Protein AF-A0A1I6W240-F1 (afdb_monomer_lite)

Sequence (82 aa):
MTRRQAAAGAVLSLAFPGIVYAILYAIVELKNRQPQDYAYHDSYFLVMHVGWIGYMTCAAIVMVFYAIAVTGYRFVKRLGRG

pLDDT: mean 74.27, std 11.05, range [49.62, 91.25]

Structure (mmCIF, N/CA/C/O backbone):
data_AF-A0A1I6W240-F1
#
_entry.id   AF-A0A1I6W240-F1
#
loop_
_atom_site.group_PDB
_atom_site.id
_atom_site.type_symbol
_atom_site.label_atom_id
_atom_site.label_alt_id
_atom_site.label_comp_id
_atom_site.label_asym_id
_atom_site.label_entity_id
_atom_site.label_seq_id
_atom_site.pdbx_PDB_ins_code
_atom_site.Cartn_x
_atom_site.Cartn_y
_atom_site.Cartn_z
_atom_site.occupancy
_atom_site.B_iso_or_equiv
_atom_site.auth_seq_id
_atom_site.auth_comp_id
_atom_site.auth_asym_id
_atom_site.auth_atom_id
_atom_site.pdbx_PDB_model_num
ATOM 1 N N . MET A 1 1 ? -9.677 4.972 18.002 1.00 59.91 1 MET A N 1
ATOM 2 C CA . MET A 1 1 ? -9.738 5.226 16.550 1.00 59.91 1 MET A CA 1
ATOM 3 C C . MET A 1 1 ? -10.935 6.106 16.222 1.00 59.91 1 MET A C 1
ATOM 5 O O . MET A 1 1 ? -12.070 5.694 16.454 1.00 59.91 1 MET A O 1
ATOM 9 N N . THR A 1 2 ? -10.695 7.327 15.753 1.00 81.62 2 THR A N 1
ATOM 10 C CA . THR A 1 2 ? -11.755 8.193 15.208 1.00 81.62 2 THR A CA 1
ATOM 11 C C . THR A 1 2 ? -12.097 7.761 13.776 1.00 81.62 2 THR A C 1
ATOM 13 O O . THR A 1 2 ? -11.278 7.128 13.109 1.00 81.62 2 THR A O 1
ATOM 16 N N . ARG A 1 3 ? -13.299 8.087 13.271 1.00 80.62 3 ARG A N 1
ATOM 17 C CA . ARG A 1 3 ? -13.705 7.735 11.889 1.00 80.62 3 ARG A CA 1
ATOM 18 C C . ARG A 1 3 ? -12.713 8.263 10.840 1.00 80.62 3 ARG A C 1
ATOM 20 O O . ARG A 1 3 ? -12.445 7.577 9.863 1.00 80.62 3 ARG A O 1
ATOM 27 N N . ARG A 1 4 ? -12.107 9.429 11.098 1.00 82.44 4 ARG A N 1
ATOM 28 C CA . ARG A 1 4 ? -11.064 10.032 10.251 1.00 82.44 4 ARG A CA 1
ATOM 29 C C . ARG A 1 4 ? -9.783 9.193 10.191 1.00 82.44 4 ARG A C 1
ATOM 31 O O . ARG A 1 4 ? -9.255 8.992 9.110 1.00 82.44 4 ARG A O 1
ATOM 38 N N . GLN A 1 5 ? -9.323 8.649 11.320 1.00 80.19 5 GLN A N 1
ATOM 39 C CA . GLN A 1 5 ? -8.148 7.763 11.358 1.00 80.19 5 GLN A CA 1
ATOM 40 C C . GLN A 1 5 ? -8.401 6.434 10.633 1.00 80.19 5 GLN A C 1
ATOM 42 O O . GLN A 1 5 ? -7.493 5.886 10.015 1.00 80.19 5 GLN A O 1
ATOM 47 N N . ALA A 1 6 ? -9.638 5.929 10.691 1.00 78.81 6 ALA A N 1
ATOM 48 C CA . ALA A 1 6 ? -10.025 4.728 9.957 1.00 78.81 6 ALA A CA 1
ATOM 49 C C . ALA A 1 6 ? -10.045 4.964 8.434 1.00 78.81 6 ALA A C 1
ATOM 51 O O . ALA A 1 6 ? -9.521 4.166 7.665 1.00 78.81 6 ALA A O 1
ATOM 52 N N . ALA A 1 7 ? -10.602 6.098 8.000 1.00 82.62 7 ALA A N 1
ATOM 53 C CA . ALA A 1 7 ? -10.601 6.481 6.591 1.00 82.62 7 ALA A CA 1
ATOM 54 C C . ALA A 1 7 ? -9.177 6.728 6.065 1.00 82.62 7 ALA A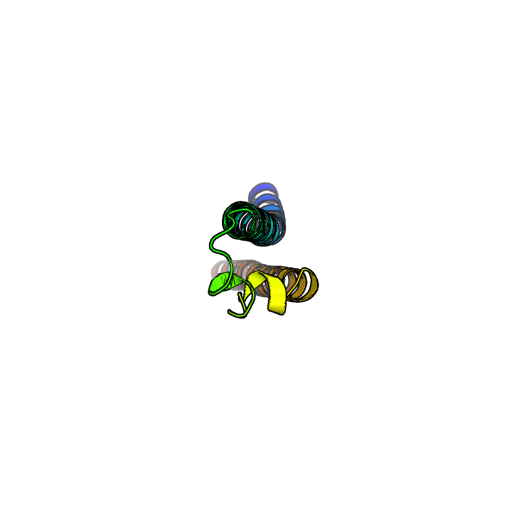 C 1
ATOM 56 O O . ALA A 1 7 ? -8.824 6.223 5.006 1.00 82.62 7 ALA A O 1
ATOM 57 N N . ALA A 1 8 ? -8.336 7.432 6.828 1.00 82.94 8 ALA A N 1
ATOM 58 C CA . ALA A 1 8 ? -6.946 7.679 6.452 1.00 82.94 8 ALA A CA 1
ATOM 59 C C . ALA A 1 8 ? -6.143 6.377 6.306 1.00 82.94 8 ALA A C 1
ATOM 61 O O . ALA A 1 8 ? -5.403 6.225 5.340 1.00 82.94 8 ALA A O 1
ATOM 62 N N . GLY A 1 9 ? -6.324 5.413 7.216 1.00 78.00 9 GLY A N 1
ATOM 63 C CA . GLY A 1 9 ? -5.660 4.111 7.113 1.00 78.00 9 GLY A CA 1
ATOM 64 C C . GLY A 1 9 ? -6.108 3.293 5.898 1.00 78.00 9 GLY A C 1
ATOM 65 O O . GLY A 1 9 ? -5.268 2.669 5.261 1.00 78.00 9 GLY A O 1
ATOM 66 N N . ALA A 1 10 ? -7.393 3.352 5.532 1.00 79.12 10 ALA A N 1
ATOM 67 C CA . ALA A 1 10 ? -7.914 2.693 4.331 1.00 79.12 10 ALA A CA 1
ATOM 68 C C . ALA A 1 10 ? -7.414 3.341 3.027 1.00 79.12 10 ALA A C 1
ATOM 70 O O . ALA A 1 10 ? -7.116 2.652 2.056 1.00 79.12 10 ALA A O 1
ATOM 71 N N . VAL A 1 11 ? -7.295 4.671 2.999 1.00 84.62 11 VAL A N 1
ATOM 72 C CA . VAL A 1 11 ? -6.711 5.377 1.850 1.00 84.62 11 VAL A CA 1
ATOM 73 C C . VAL A 1 11 ? -5.225 5.050 1.728 1.00 84.62 11 VAL A C 1
ATOM 75 O O . VAL A 1 11 ? -4.759 4.759 0.633 1.00 84.62 11 VAL A O 1
ATOM 78 N N . LEU A 1 12 ? -4.483 5.037 2.839 1.00 81.88 12 LEU A N 1
ATOM 79 C CA . LEU A 1 12 ? -3.057 4.706 2.837 1.00 81.88 12 LEU A CA 1
ATOM 80 C C . LEU A 1 12 ? -2.792 3.252 2.434 1.00 81.88 12 LEU A C 1
ATOM 82 O O . LEU A 1 12 ? -1.858 3.012 1.675 1.00 81.88 12 LEU A O 1
ATOM 86 N N . SER A 1 13 ? -3.607 2.293 2.882 1.00 77.00 13 SER A N 1
ATOM 87 C CA . SER A 1 13 ? -3.437 0.881 2.511 1.00 77.00 13 SER A CA 1
ATOM 88 C C . SER A 1 13 ? -3.636 0.623 1.016 1.00 77.00 13 SER A C 1
ATOM 90 O O . SER A 1 13 ? -3.028 -0.298 0.480 1.00 77.00 13 SER A O 1
ATOM 92 N N . LEU A 1 14 ? -4.442 1.447 0.343 1.00 77.38 14 LEU A N 1
ATOM 93 C CA . LEU A 1 14 ? -4.653 1.397 -1.105 1.00 77.38 14 LEU A CA 1
ATOM 94 C C . LEU A 1 14 ? -3.627 2.221 -1.887 1.00 77.38 14 LEU A C 1
ATOM 96 O O . LEU A 1 14 ? -3.114 1.768 -2.907 1.00 77.38 14 LEU A O 1
ATOM 100 N N . ALA A 1 15 ? -3.321 3.429 -1.416 1.00 80.50 15 ALA A N 1
ATOM 101 C CA . ALA A 1 15 ? -2.433 4.352 -2.112 1.00 80.50 15 ALA A CA 1
ATOM 102 C C . ALA A 1 15 ? -0.968 3.909 -2.037 1.00 80.50 15 ALA A C 1
ATOM 104 O O . ALA A 1 15 ? -0.240 4.030 -3.019 1.00 80.50 15 ALA A O 1
ATOM 105 N N . PHE A 1 16 ? -0.526 3.376 -0.896 1.00 81.06 16 PHE A N 1
ATOM 106 C CA . PHE A 1 16 ? 0.880 3.047 -0.675 1.00 81.06 16 PHE A CA 1
ATOM 107 C C . PHE A 1 16 ? 1.414 1.962 -1.631 1.00 81.06 16 PHE A C 1
ATOM 109 O O . PHE A 1 16 ? 2.446 2.204 -2.255 1.00 81.06 16 PHE A O 1
ATOM 116 N N . PRO A 1 17 ? 0.723 0.827 -1.858 1.00 77.75 17 PRO A N 1
ATOM 117 C CA . PRO A 1 17 ? 1.146 -0.157 -2.858 1.00 77.75 17 PRO A CA 1
ATOM 118 C C . PRO A 1 17 ? 1.217 0.421 -4.276 1.00 77.75 17 PRO A C 1
ATOM 120 O O . PRO A 1 17 ? 2.149 0.111 -5.016 1.00 77.75 17 PRO A O 1
ATOM 123 N N . GLY A 1 18 ? 0.270 1.294 -4.641 1.00 76.12 18 GLY A N 1
ATOM 124 C CA . GLY A 1 18 ? 0.259 1.969 -5.941 1.00 76.12 18 GLY A CA 1
ATOM 125 C C . GLY A 1 18 ? 1.429 2.942 -6.116 1.00 76.12 18 GLY A C 1
ATOM 126 O O . GLY A 1 18 ? 2.068 2.956 -7.165 1.00 76.12 18 GLY A O 1
ATOM 127 N N . ILE A 1 19 ? 1.762 3.706 -5.072 1.00 82.50 19 ILE A N 1
ATOM 128 C CA . ILE A 1 19 ? 2.927 4.604 -5.063 1.00 82.50 19 ILE A CA 1
ATOM 129 C C . ILE A 1 19 ? 4.222 3.797 -5.203 1.00 82.50 19 ILE A C 1
ATOM 131 O O . ILE A 1 19 ? 5.071 4.136 -6.024 1.00 82.50 19 ILE A O 1
ATOM 135 N N . VAL A 1 20 ? 4.361 2.707 -4.443 1.00 81.12 20 VAL A N 1
ATOM 136 C CA . VAL A 1 20 ? 5.531 1.821 -4.519 1.00 81.12 20 VAL A CA 1
ATOM 137 C C . VAL A 1 20 ? 5.670 1.217 -5.919 1.00 81.12 20 VAL A C 1
ATOM 139 O O . VAL A 1 20 ? 6.773 1.218 -6.463 1.00 81.12 20 VAL A O 1
ATOM 142 N N . TYR A 1 21 ? 4.570 0.768 -6.535 1.00 77.00 21 TYR A N 1
ATOM 143 C CA . TYR A 1 21 ? 4.571 0.290 -7.921 1.00 77.00 21 TYR A CA 1
ATOM 144 C C . TYR A 1 21 ? 5.071 1.357 -8.895 1.00 77.00 21 TYR A C 1
ATOM 146 O O . TYR A 1 21 ? 5.987 1.096 -9.669 1.00 77.00 21 TYR A O 1
ATOM 154 N N . ALA A 1 22 ? 4.500 2.563 -8.841 1.00 78.31 22 ALA A N 1
ATOM 155 C CA . ALA A 1 22 ? 4.839 3.641 -9.764 1.00 78.31 22 ALA A CA 1
ATOM 156 C C . ALA A 1 22 ? 6.317 4.050 -9.659 1.00 78.31 22 ALA A C 1
ATOM 158 O O . ALA A 1 22 ? 6.973 4.244 -10.680 1.00 78.31 22 ALA A O 1
ATOM 159 N N . ILE A 1 23 ? 6.855 4.128 -8.435 1.00 81.50 23 ILE A N 1
ATOM 160 C CA . ILE A 1 23 ? 8.273 4.430 -8.196 1.00 81.50 23 ILE A CA 1
ATOM 161 C C . ILE A 1 23 ? 9.158 3.334 -8.791 1.00 81.50 23 ILE A C 1
ATOM 163 O O . ILE A 1 23 ? 10.102 3.631 -9.519 1.00 81.50 23 ILE A O 1
ATOM 167 N N . LEU A 1 24 ? 8.851 2.068 -8.506 1.00 76.62 24 LEU A N 1
ATOM 168 C CA . LEU A 1 24 ? 9.639 0.941 -8.997 1.00 76.62 24 LEU A CA 1
ATOM 169 C C . LEU A 1 24 ? 9.586 0.823 -10.524 1.00 76.62 24 LEU A C 1
ATOM 171 O O . LEU A 1 24 ? 10.622 0.616 -11.152 1.00 76.62 24 LEU A O 1
ATOM 175 N N . TYR A 1 25 ? 8.410 1.019 -11.120 1.00 77.69 25 TYR A N 1
ATOM 176 C CA . TYR A 1 25 ? 8.232 1.050 -12.568 1.00 77.69 25 TYR A CA 1
ATOM 177 C C . TYR A 1 25 ? 9.069 2.163 -13.207 1.00 77.69 25 TYR A C 1
ATOM 179 O O . TYR A 1 25 ? 9.819 1.908 -14.144 1.00 77.69 25 TYR A O 1
ATOM 187 N N . ALA A 1 26 ? 9.006 3.383 -12.663 1.00 78.81 26 ALA A N 1
ATOM 188 C CA . ALA A 1 26 ? 9.779 4.514 -13.170 1.0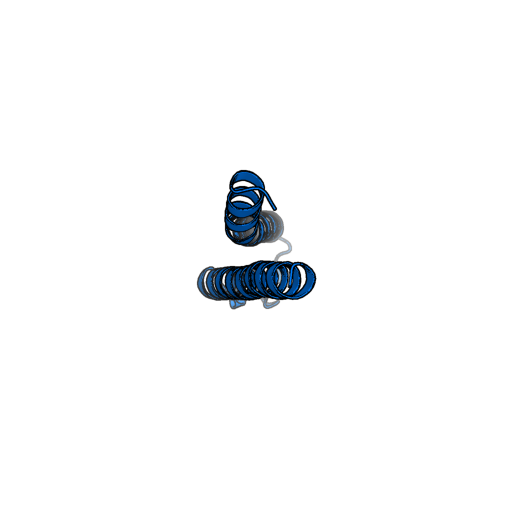0 78.81 26 ALA A CA 1
ATOM 189 C C . ALA A 1 26 ? 11.295 4.285 -13.064 1.00 78.81 26 ALA A C 1
ATOM 191 O O . ALA A 1 26 ? 12.033 4.646 -13.977 1.00 78.81 26 ALA A O 1
ATOM 192 N N . ILE A 1 27 ? 11.770 3.665 -11.977 1.00 78.44 27 ILE A N 1
ATOM 193 C CA . ILE A 1 27 ? 13.190 3.324 -11.811 1.00 78.44 27 ILE A CA 1
ATOM 194 C C . ILE A 1 27 ? 13.638 2.323 -12.881 1.00 78.44 27 ILE A C 1
ATOM 196 O O . ILE A 1 27 ? 14.681 2.539 -13.495 1.00 78.44 27 ILE A O 1
ATOM 200 N N . VAL A 1 28 ? 12.865 1.259 -13.117 1.00 73.50 28 VAL A N 1
ATOM 201 C CA . VAL A 1 28 ? 13.179 0.249 -14.144 1.00 73.50 28 VAL A CA 1
ATOM 202 C C . VAL A 1 28 ? 13.171 0.878 -15.539 1.00 73.50 28 VAL A C 1
ATOM 204 O O . VAL A 1 28 ? 14.141 0.739 -16.276 1.00 73.50 28 VAL A O 1
ATOM 207 N N . GLU A 1 29 ? 12.136 1.651 -15.867 1.00 75.06 29 GLU A N 1
ATOM 208 C CA . GLU A 1 29 ? 12.003 2.347 -17.152 1.00 75.06 29 GLU A CA 1
ATOM 209 C C . GLU A 1 29 ? 13.174 3.311 -17.416 1.00 75.06 29 GLU A C 1
ATOM 211 O O . GLU A 1 29 ? 13.696 3.380 -18.524 1.00 75.06 29 GLU A O 1
ATOM 216 N N . LEU A 1 30 ? 13.631 4.050 -16.400 1.00 74.56 30 LEU A N 1
ATOM 217 C CA . LEU A 1 30 ? 14.779 4.951 -16.535 1.00 74.56 30 LEU A CA 1
ATOM 218 C C . LEU A 1 30 ? 16.109 4.199 -16.676 1.00 74.56 30 LEU A C 1
ATOM 220 O O . LEU A 1 30 ? 17.012 4.686 -17.357 1.00 74.56 30 LEU A O 1
ATOM 224 N N . LYS A 1 31 ? 16.247 3.036 -16.031 1.00 69.06 31 LYS A N 1
ATOM 225 C CA . LYS A 1 31 ? 17.460 2.207 -16.076 1.00 69.06 31 LYS A CA 1
ATOM 226 C C . LYS A 1 31 ? 17.604 1.470 -17.411 1.00 69.06 31 LYS A C 1
ATOM 228 O O . LYS A 1 31 ? 18.699 1.487 -17.964 1.00 69.06 31 LYS A O 1
ATOM 233 N N . ASN A 1 32 ? 16.508 0.948 -17.963 1.00 67.38 32 ASN A N 1
ATOM 234 C CA . ASN A 1 32 ? 16.487 0.215 -19.238 1.00 67.38 32 ASN A CA 1
ATOM 235 C C . ASN A 1 32 ? 16.628 1.123 -20.479 1.00 67.38 32 ASN A C 1
ATOM 237 O O . ASN A 1 32 ? 16.737 0.657 -21.604 1.00 67.38 32 ASN A O 1
ATOM 241 N N . ARG A 1 33 ? 16.635 2.454 -20.322 1.00 65.06 33 ARG A N 1
ATOM 242 C CA . ARG A 1 33 ? 16.892 3.386 -21.440 1.00 65.06 33 ARG A CA 1
ATOM 243 C C . ARG A 1 33 ? 18.374 3.541 -21.784 1.00 65.06 33 ARG A C 1
ATOM 245 O O . ARG A 1 33 ? 18.698 4.220 -22.758 1.00 65.06 33 ARG A O 1
ATOM 252 N N . GLN A 1 34 ? 19.284 2.981 -20.985 1.00 59.41 34 GLN A N 1
ATOM 253 C CA . GLN A 1 34 ? 20.718 3.094 -21.235 1.00 59.41 34 GLN A CA 1
ATOM 254 C C . GLN A 1 34 ? 21.197 1.974 -22.175 1.00 59.41 34 GLN A C 1
ATOM 256 O O . GLN A 1 34 ? 20.929 0.811 -21.910 1.00 59.41 34 GLN A O 1
ATOM 261 N N . PRO A 1 35 ? 21.971 2.278 -23.234 1.00 56.38 35 PRO A N 1
ATOM 262 C CA . PRO A 1 35 ? 22.345 1.319 -24.284 1.00 56.38 35 PRO A CA 1
ATOM 263 C C . PRO A 1 35 ? 23.296 0.183 -23.846 1.00 56.38 35 PRO A C 1
ATOM 265 O O . PRO A 1 35 ? 23.723 -0.606 -24.682 1.00 56.38 35 PRO A O 1
ATOM 268 N N . GLN A 1 36 ? 23.626 0.060 -22.555 1.00 56.50 36 GLN A N 1
ATOM 269 C CA . GLN A 1 36 ? 24.406 -1.061 -21.998 1.00 56.50 36 GLN A CA 1
ATOM 270 C C . GLN A 1 36 ? 23.514 -2.261 -21.599 1.00 56.50 36 GLN A C 1
ATOM 272 O O . GLN A 1 36 ? 23.872 -3.064 -20.740 1.00 56.50 36 GLN A O 1
ATOM 277 N N . ASP A 1 37 ? 22.350 -2.385 -22.238 1.00 54.88 37 ASP A N 1
ATOM 278 C CA . ASP A 1 37 ? 21.164 -3.098 -21.749 1.00 54.88 37 ASP A CA 1
ATOM 279 C C . ASP A 1 37 ? 21.180 -4.632 -21.910 1.00 54.88 37 ASP A C 1
ATOM 281 O O . ASP A 1 37 ? 20.195 -5.302 -21.614 1.00 54.88 37 ASP A O 1
ATOM 285 N N . TYR A 1 38 ? 22.298 -5.234 -22.328 1.00 53.97 38 TYR A N 1
ATOM 286 C CA . TYR A 1 38 ? 22.380 -6.693 -22.508 1.00 53.97 38 TYR A CA 1
ATOM 287 C C . TYR A 1 38 ? 22.220 -7.480 -21.197 1.00 53.97 38 TYR A C 1
ATOM 289 O O . TYR A 1 38 ? 21.796 -8.629 -21.225 1.00 53.97 38 TYR A O 1
ATOM 297 N N . ALA A 1 39 ? 22.531 -6.875 -20.045 1.00 56.34 39 ALA A N 1
ATOM 298 C CA . ALA A 1 39 ? 22.374 -7.532 -18.746 1.00 56.34 39 ALA A CA 1
ATOM 299 C C . ALA A 1 39 ? 20.956 -7.396 -18.161 1.00 56.34 39 ALA A C 1
ATOM 301 O O . ALA A 1 39 ? 20.530 -8.265 -17.401 1.00 56.34 39 ALA A O 1
ATOM 302 N N . TYR A 1 40 ? 20.229 -6.322 -18.496 1.00 55.31 40 TYR A N 1
ATOM 303 C CA . TYR A 1 40 ? 18.939 -5.975 -17.883 1.00 55.31 40 TYR A CA 1
ATOM 304 C C . TYR A 1 40 ? 17.720 -6.319 -18.738 1.00 55.31 40 TYR A C 1
ATOM 306 O O . TYR A 1 40 ? 16.637 -6.506 -18.188 1.00 55.31 40 TYR A O 1
ATOM 314 N N . HIS A 1 41 ? 17.902 -6.504 -20.048 1.00 55.81 41 HIS A N 1
ATOM 315 C CA . HIS A 1 41 ? 16.848 -7.006 -20.927 1.00 55.81 41 HIS A CA 1
ATOM 316 C C . HIS A 1 41 ? 16.457 -8.461 -20.604 1.00 55.81 41 HIS A C 1
ATOM 318 O O . HIS A 1 41 ? 15.284 -8.814 -20.695 1.00 55.81 41 HIS A O 1
ATOM 324 N N . ASP A 1 42 ? 17.430 -9.274 -20.163 1.00 54.44 42 ASP A N 1
ATOM 325 C CA . ASP A 1 42 ? 17.256 -10.703 -19.844 1.00 54.44 42 ASP A CA 1
ATOM 326 C C . ASP A 1 42 ? 17.129 -11.000 -18.338 1.00 54.44 42 ASP A C 1
ATOM 328 O O . ASP A 1 42 ? 16.790 -12.120 -17.943 1.00 54.44 42 ASP A O 1
ATOM 332 N N . SER A 1 43 ? 17.378 -10.017 -17.461 1.00 56.31 43 SER A N 1
ATOM 333 C CA . SER A 1 43 ? 17.114 -10.195 -16.032 1.00 56.31 43 SER A CA 1
ATOM 334 C C . SER A 1 43 ? 15.663 -9.843 -15.708 1.00 56.31 43 SER A C 1
ATOM 336 O O . SER A 1 43 ? 15.218 -8.700 -15.768 1.00 56.31 43 SER A O 1
ATOM 338 N N . TYR A 1 44 ? 14.913 -10.884 -15.352 1.00 54.81 44 TYR A N 1
ATOM 339 C CA . TYR A 1 44 ? 13.512 -10.850 -14.943 1.00 54.81 44 TYR A CA 1
ATOM 340 C C . TYR A 1 44 ? 13.314 -9.969 -13.700 1.00 54.81 44 TYR A C 1
ATOM 342 O O . TYR A 1 44 ? 13.280 -10.451 -12.565 1.00 54.81 44 TYR A O 1
ATOM 350 N N . PHE A 1 45 ? 13.169 -8.657 -13.888 1.00 60.44 45 PHE A N 1
ATOM 351 C CA . PHE A 1 45 ? 12.826 -7.766 -12.788 1.00 60.44 45 PHE A CA 1
ATOM 352 C C . PHE A 1 45 ? 11.409 -8.055 -12.297 1.00 60.44 45 PHE A C 1
ATOM 354 O O . PHE A 1 45 ? 10.430 -7.988 -13.043 1.00 60.44 45 PHE A O 1
ATOM 361 N N . LEU A 1 46 ? 11.307 -8.320 -10.996 1.00 54.34 46 LEU A N 1
ATOM 362 C CA . LEU A 1 46 ? 10.085 -8.709 -10.290 1.00 54.34 46 LEU A CA 1
ATOM 363 C C . LEU A 1 46 ? 8.906 -7.747 -10.545 1.00 54.34 46 LEU A C 1
ATOM 365 O O . LEU A 1 46 ? 7.759 -8.174 -10.608 1.00 54.34 46 LEU A O 1
ATOM 369 N N . VAL A 1 47 ? 9.189 -6.464 -10.785 1.00 55.75 47 VAL A N 1
ATOM 370 C CA . VAL A 1 47 ? 8.201 -5.421 -11.120 1.00 55.75 47 VAL A CA 1
ATOM 371 C C . VAL A 1 47 ? 7.512 -5.685 -12.464 1.00 55.75 47 VAL A C 1
ATOM 373 O O . VAL A 1 47 ? 6.293 -5.560 -12.555 1.00 55.75 47 VAL A O 1
ATOM 376 N N . MET A 1 48 ? 8.268 -6.086 -13.492 1.00 60.38 48 MET A N 1
ATOM 377 C CA . MET A 1 48 ? 7.708 -6.408 -14.811 1.00 60.38 48 MET A CA 1
ATOM 378 C C . MET A 1 48 ? 7.026 -7.778 -14.827 1.00 60.38 48 MET A C 1
ATOM 380 O O . MET A 1 48 ? 6.078 -7.976 -15.580 1.00 60.38 48 MET A O 1
ATOM 384 N N . HIS A 1 49 ? 7.469 -8.710 -13.977 1.00 63.50 49 HIS A N 1
ATOM 385 C CA . HIS A 1 49 ? 6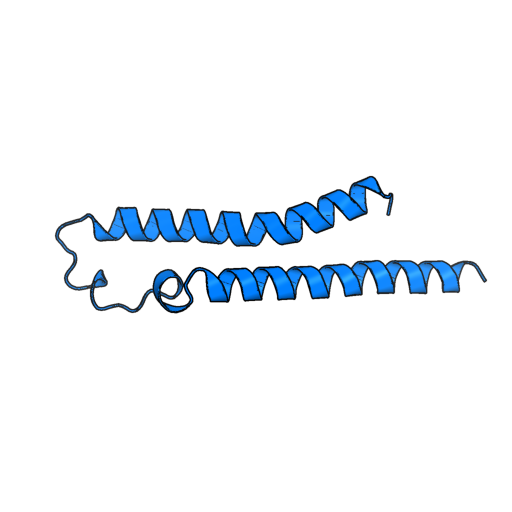.917 -10.064 -13.929 1.00 63.50 49 HIS A CA 1
ATOM 386 C C . HIS A 1 49 ? 5.583 -10.149 -13.170 1.00 63.50 49 HIS A C 1
ATOM 388 O O . HIS A 1 49 ? 4.657 -10.829 -13.599 1.00 63.50 49 HIS A O 1
ATOM 394 N N . VAL A 1 50 ? 5.470 -9.435 -12.046 1.00 64.56 50 VAL A N 1
ATOM 395 C CA . VAL A 1 50 ? 4.261 -9.419 -11.203 1.00 64.56 50 VAL A CA 1
ATOM 396 C C . VAL A 1 50 ? 3.159 -8.556 -11.833 1.00 64.56 50 VAL A C 1
ATOM 398 O O . VAL A 1 50 ? 1.967 -8.842 -11.675 1.00 64.56 50 VAL A O 1
ATOM 401 N N . GLY A 1 51 ? 3.562 -7.519 -12.575 1.00 67.56 51 GLY A N 1
ATOM 402 C CA . GLY A 1 51 ? 2.668 -6.622 -13.295 1.00 67.56 51 GLY A CA 1
ATOM 403 C C . GLY A 1 51 ? 1.691 -5.873 -12.385 1.00 67.56 51 GLY A C 1
ATOM 404 O O . GLY A 1 51 ? 1.666 -6.021 -11.162 1.00 67.56 51 GLY A O 1
ATOM 405 N N . TRP A 1 52 ? 0.833 -5.060 -12.996 1.00 70.38 52 TRP A N 1
ATOM 406 C CA . TRP A 1 52 ? -0.171 -4.282 -12.266 1.00 70.38 52 TRP A CA 1
ATOM 407 C C . TRP A 1 52 ? -1.126 -5.168 -11.442 1.00 70.38 52 TRP A C 1
ATOM 409 O O . TRP A 1 52 ? -1.532 -4.785 -10.345 1.00 70.38 52 TRP A O 1
ATOM 419 N N . ILE A 1 53 ? -1.431 -6.378 -11.930 1.00 76.12 53 ILE A N 1
ATOM 420 C CA . ILE A 1 53 ? -2.332 -7.332 -11.267 1.00 76.12 53 ILE A CA 1
ATOM 421 C C . ILE A 1 53 ? -1.763 -7.778 -9.922 1.00 76.12 53 ILE A C 1
ATOM 423 O O . ILE A 1 53 ? -2.469 -7.709 -8.919 1.00 76.12 53 ILE A O 1
ATOM 427 N N . GLY A 1 54 ? -0.498 -8.199 -9.849 1.00 73.44 54 GLY A N 1
ATOM 428 C CA . GLY A 1 54 ? 0.047 -8.666 -8.577 1.00 73.44 54 GLY A CA 1
ATOM 429 C C . GLY A 1 54 ? 0.209 -7.545 -7.545 1.00 73.44 54 GLY A C 1
ATOM 430 O O . GLY A 1 54 ? 0.036 -7.784 -6.350 1.00 73.44 54 GLY A O 1
ATOM 431 N N . TYR A 1 55 ? 0.406 -6.299 -7.982 1.00 70.31 55 TYR A N 1
ATOM 432 C CA . TYR A 1 55 ? 0.362 -5.145 -7.080 1.00 70.31 55 TYR A CA 1
ATOM 433 C C . TYR A 1 55 ? -1.055 -4.834 -6.576 1.00 70.31 55 TYR A C 1
ATOM 435 O O . TYR A 1 55 ? -1.216 -4.506 -5.398 1.00 70.31 55 TYR A O 1
ATOM 443 N N . MET A 1 56 ? -2.087 -5.008 -7.409 1.00 75.50 56 MET A N 1
ATOM 444 C CA . MET A 1 56 ? -3.488 -4.933 -6.967 1.00 75.50 56 MET A CA 1
ATOM 445 C C . MET A 1 56 ? -3.816 -6.036 -5.954 1.00 75.50 56 MET A C 1
ATOM 447 O O . MET A 1 56 ? -4.483 -5.771 -4.953 1.00 75.50 56 MET A O 1
ATOM 451 N N . THR A 1 57 ? -3.288 -7.247 -6.152 1.00 79.69 57 THR A N 1
ATOM 452 C CA . THR A 1 57 ? -3.404 -8.347 -5.185 1.00 79.69 57 THR A CA 1
ATOM 453 C C . THR A 1 57 ? -2.746 -7.986 -3.852 1.00 79.69 57 THR A C 1
ATOM 455 O O . THR A 1 57 ? -3.365 -8.149 -2.802 1.00 79.69 57 THR A O 1
ATOM 458 N N . CYS A 1 58 ? -1.535 -7.419 -3.866 1.00 78.94 58 CYS A N 1
ATOM 459 C CA . CYS A 1 58 ? -0.881 -6.919 -2.654 1.00 78.94 58 CYS A CA 1
ATOM 460 C C . CYS A 1 58 ? -1.714 -5.836 -1.953 1.00 78.94 58 CYS A C 1
ATOM 462 O O . CYS A 1 58 ? -1.888 -5.895 -0.737 1.00 78.94 58 CYS A O 1
ATOM 464 N N . ALA A 1 59 ? -2.280 -4.881 -2.696 1.00 76.81 59 ALA A N 1
ATOM 465 C CA . ALA A 1 59 ? -3.146 -3.848 -2.127 1.00 76.81 59 ALA A CA 1
ATOM 466 C C . ALA A 1 59 ? -4.402 -4.437 -1.466 1.00 76.81 59 ALA A C 1
ATOM 468 O O . ALA A 1 59 ? -4.763 -4.043 -0.354 1.00 76.81 59 ALA A O 1
ATOM 469 N N . ALA A 1 60 ? -5.031 -5.426 -2.104 1.00 81.19 60 ALA A N 1
ATOM 470 C CA . ALA A 1 60 ? -6.16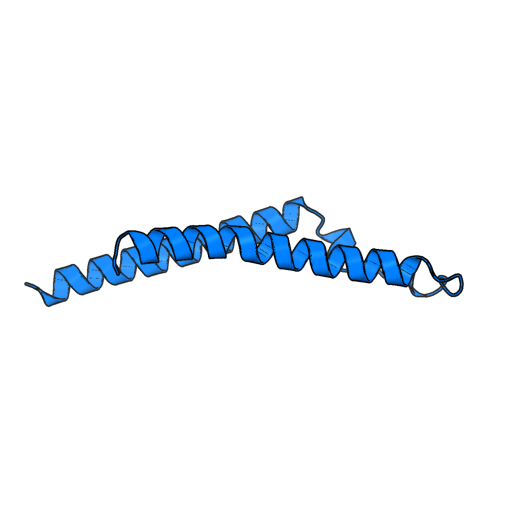9 -6.140 -1.536 1.00 81.19 60 ALA A CA 1
ATOM 471 C C . ALA A 1 60 ? -5.789 -6.871 -0.238 1.00 81.19 60 ALA A C 1
ATOM 473 O O . ALA A 1 60 ? -6.488 -6.745 0.767 1.00 81.19 60 ALA A O 1
ATOM 474 N N . ILE A 1 61 ? -4.648 -7.567 -0.216 1.00 85.06 61 ILE A N 1
ATOM 475 C CA . ILE A 1 61 ? -4.144 -8.265 0.976 1.00 85.06 61 ILE A CA 1
ATOM 476 C C . ILE A 1 61 ? -3.885 -7.281 2.127 1.00 85.06 61 ILE A C 1
ATOM 478 O O . ILE A 1 61 ? -4.321 -7.514 3.256 1.00 85.06 61 ILE A O 1
ATOM 482 N N . VAL A 1 62 ? -3.227 -6.150 1.857 1.00 83.69 62 VAL A N 1
ATOM 483 C CA . VAL A 1 62 ? -2.970 -5.117 2.875 1.00 83.69 62 VAL A CA 1
ATOM 484 C C . VAL A 1 62 ? -4.286 -4.538 3.408 1.00 83.69 62 VAL A C 1
ATOM 486 O O . VAL A 1 62 ? -4.421 -4.324 4.615 1.00 83.69 62 VAL A O 1
ATOM 489 N N . MET A 1 63 ? -5.288 -4.338 2.547 1.00 80.06 63 MET A N 1
ATOM 490 C CA . MET A 1 63 ? -6.621 -3.903 2.971 1.00 80.06 63 MET A CA 1
ATOM 491 C C . MET A 1 63 ? -7.299 -4.930 3.892 1.00 80.06 63 MET A C 1
ATOM 493 O O . MET A 1 63 ? -7.900 -4.541 4.896 1.00 80.06 63 MET A O 1
ATOM 497 N N . VAL A 1 64 ? -7.168 -6.228 3.601 1.00 88.75 64 VAL A N 1
ATOM 498 C CA . VAL A 1 64 ? -7.691 -7.309 4.453 1.00 88.75 64 VAL A CA 1
ATOM 499 C C . VAL A 1 64 ? -7.024 -7.286 5.829 1.00 88.75 64 VAL A C 1
ATOM 501 O O . VAL A 1 64 ? -7.725 -7.271 6.843 1.00 88.75 64 VAL A O 1
ATOM 504 N N . PHE A 1 65 ? -5.693 -7.200 5.898 1.00 88.19 65 PHE A N 1
ATOM 505 C CA . PHE A 1 65 ? -4.984 -7.099 7.180 1.00 88.19 65 PHE A CA 1
ATOM 506 C C . PHE A 1 65 ? -5.389 -5.858 7.974 1.00 88.19 65 PHE A C 1
ATOM 508 O O . PHE A 1 65 ? -5.614 -5.934 9.184 1.00 88.19 65 PHE A O 1
ATOM 515 N N . TYR A 1 66 ? -5.549 -4.723 7.295 1.00 81.94 66 TYR A N 1
ATOM 516 C CA . TYR A 1 66 ? -6.048 -3.505 7.916 1.00 81.94 66 TYR A CA 1
ATOM 517 C C . TYR A 1 66 ? -7.457 -3.695 8.501 1.00 81.94 66 TYR A C 1
ATOM 519 O O . TYR A 1 66 ? -7.711 -3.323 9.650 1.00 81.94 66 TYR A O 1
ATOM 527 N N . ALA A 1 67 ? -8.368 -4.321 7.751 1.00 84.31 67 ALA A N 1
ATOM 528 C CA . ALA A 1 67 ? -9.721 -4.612 8.215 1.00 84.31 67 ALA A CA 1
ATOM 529 C C . ALA A 1 67 ? -9.719 -5.530 9.448 1.00 84.31 67 ALA A C 1
ATOM 531 O O . ALA A 1 67 ? -10.446 -5.261 10.411 1.00 84.31 67 ALA A O 1
ATOM 532 N N . ILE A 1 68 ? -8.865 -6.559 9.463 1.00 91.25 68 ILE A N 1
ATOM 533 C CA . ILE A 1 68 ? -8.681 -7.453 10.614 1.00 91.25 68 ILE A CA 1
ATOM 534 C C . ILE A 1 68 ? -8.206 -6.654 11.831 1.00 91.25 68 ILE A C 1
ATOM 536 O O . ILE A 1 68 ? -8.819 -6.746 12.895 1.00 91.25 68 ILE A O 1
ATOM 540 N N . ALA A 1 69 ? -7.182 -5.811 11.678 1.00 87.12 69 ALA A N 1
ATOM 541 C CA . ALA A 1 69 ? -6.640 -5.006 12.771 1.00 87.12 69 ALA A CA 1
ATOM 542 C C . ALA A 1 69 ? -7.687 -4.047 13.366 1.00 87.12 69 ALA A C 1
ATOM 544 O O . ALA A 1 69 ? -7.847 -3.962 14.587 1.00 87.12 69 ALA A O 1
ATOM 545 N N . VAL A 1 70 ? -8.456 -3.357 12.518 1.00 85.81 70 VAL A N 1
ATOM 546 C CA . VAL A 1 70 ? -9.524 -2.447 12.963 1.00 85.81 70 VAL A CA 1
ATOM 547 C C . VAL A 1 70 ? -10.637 -3.208 13.681 1.00 85.81 70 VAL A C 1
ATOM 549 O O . VAL A 1 70 ? -11.138 -2.748 14.713 1.00 85.81 70 VAL A O 1
ATOM 552 N N . THR A 1 71 ? -11.039 -4.359 13.147 1.00 87.06 71 THR A N 1
ATOM 553 C CA . THR A 1 71 ? -12.125 -5.167 13.713 1.00 87.06 71 THR A CA 1
ATOM 554 C C . THR A 1 71 ? -11.701 -5.790 15.041 1.00 87.06 71 THR A C 1
ATOM 556 O O . THR A 1 71 ? -12.436 -5.670 16.022 1.00 87.06 71 THR A O 1
ATOM 559 N N . GLY A 1 72 ? -10.482 -6.330 15.121 1.00 89.19 72 GLY A N 1
ATOM 560 C CA . GLY A 1 72 ? -9.878 -6.830 16.356 1.00 89.19 72 GLY A CA 1
ATOM 561 C C . GLY A 1 72 ? -9.771 -5.744 17.427 1.00 89.19 72 GLY A C 1
ATOM 562 O O . GLY A 1 72 ? -10.235 -5.940 18.549 1.00 89.19 72 GLY A O 1
ATOM 563 N N . TYR A 1 73 ? -9.286 -4.547 17.075 1.00 86.19 73 TYR A N 1
ATOM 564 C CA . TYR A 1 73 ? -9.240 -3.415 18.008 1.00 86.19 73 TYR A CA 1
ATOM 565 C C . TYR A 1 73 ? -10.633 -3.039 18.540 1.00 86.19 73 TYR A C 1
ATOM 567 O O . TYR A 1 73 ? -10.805 -2.779 19.734 1.00 86.19 73 TYR A O 1
ATOM 575 N N . ARG A 1 74 ? -11.658 -3.015 17.675 1.00 85.94 74 ARG A N 1
ATOM 576 C CA . ARG A 1 74 ? -13.045 -2.738 18.092 1.00 85.94 74 ARG A CA 1
ATOM 577 C C . ARG A 1 74 ? -13.599 -3.823 19.013 1.00 85.94 74 ARG A C 1
ATOM 579 O O . ARG A 1 74 ? -14.324 -3.484 19.946 1.00 85.94 74 ARG A O 1
ATOM 586 N N . PHE A 1 75 ? -13.271 -5.085 18.753 1.00 88.50 75 PHE A N 1
ATOM 587 C CA . PHE A 1 75 ? -13.700 -6.224 19.557 1.00 88.50 75 PHE A CA 1
ATOM 588 C C . PHE A 1 75 ? -13.089 -6.183 20.963 1.00 88.50 75 PHE A C 1
ATOM 590 O O . PHE A 1 75 ? -13.827 -6.169 21.946 1.00 88.50 75 PHE A O 1
ATOM 597 N N . VAL A 1 76 ? -11.767 -6.013 21.068 1.00 87.38 76 VAL A N 1
ATOM 598 C CA . VAL A 1 76 ? -11.065 -5.871 22.358 1.00 87.38 76 VAL A CA 1
ATOM 599 C C . VAL A 1 76 ? -11.588 -4.667 23.143 1.00 87.38 76 VAL A C 1
ATOM 601 O O . VAL A 1 76 ? -11.858 -4.764 24.338 1.00 87.38 76 VAL A O 1
ATOM 604 N N . LYS A 1 77 ? -11.821 -3.532 22.473 1.00 84.31 77 LYS A N 1
ATOM 605 C CA . LYS A 1 77 ? -12.381 -2.337 23.121 1.00 84.31 77 LYS A CA 1
ATOM 606 C C . LYS A 1 77 ? -13.798 -2.552 23.672 1.00 84.31 77 LYS A C 1
ATOM 608 O O . LYS A 1 77 ? -14.171 -1.882 24.632 1.00 84.31 77 LYS A O 1
ATOM 613 N N . ARG A 1 78 ? -14.609 -3.413 23.045 1.00 80.81 78 ARG A N 1
ATOM 614 C CA . ARG A 1 78 ? -15.940 -3.776 23.561 1.00 80.81 78 ARG A CA 1
ATOM 615 C C . ARG A 1 78 ? -15.834 -4.672 24.791 1.00 80.81 78 ARG A C 1
ATOM 617 O O . ARG A 1 78 ? -16.566 -4.432 25.738 1.00 80.81 78 ARG A O 1
ATOM 624 N N . LEU A 1 79 ? -14.910 -5.631 24.789 1.00 80.88 79 LEU A N 1
ATOM 625 C CA . LEU A 1 79 ? -14.677 -6.527 25.925 1.00 80.88 79 LEU A CA 1
ATOM 626 C C . LEU A 1 79 ? -14.143 -5.790 27.159 1.00 80.88 79 LEU A C 1
ATOM 628 O O . LEU A 1 79 ? -14.624 -6.028 28.253 1.00 80.88 79 LEU A O 1
ATOM 632 N N . GLY A 1 80 ? -13.219 -4.840 26.993 1.00 72.19 80 GLY A N 1
ATOM 633 C CA . GLY A 1 80 ? -12.675 -4.050 28.110 1.00 72.19 80 GLY A CA 1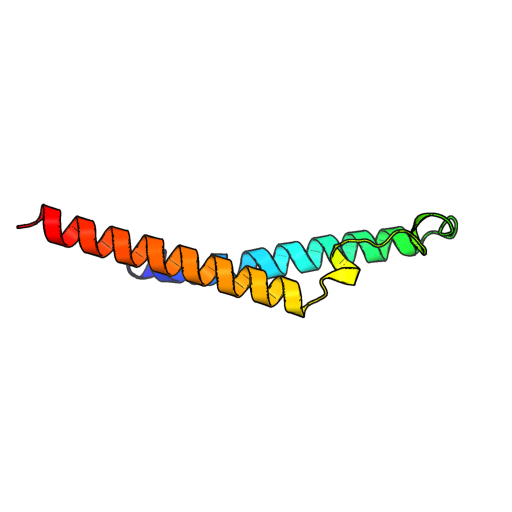
ATOM 634 C C . GLY A 1 80 ? -13.608 -2.964 28.669 1.00 72.19 80 GLY A C 1
ATOM 635 O O . GLY A 1 80 ? -13.157 -2.111 29.428 1.00 72.19 80 GLY A O 1
ATOM 636 N N . ARG A 1 81 ? -14.871 -2.917 28.231 1.00 59.97 81 ARG A N 1
ATOM 637 C CA . ARG A 1 81 ? -15.910 -1.994 28.724 1.00 59.97 81 ARG A CA 1
ATOM 638 C C . ARG A 1 81 ? -17.095 -2.713 29.374 1.00 59.97 81 ARG A C 1
ATOM 640 O O . ARG A 1 81 ? -18.056 -2.032 29.726 1.00 59.97 81 ARG A O 1
ATOM 647 N N . GLY A 1 82 ? -17.038 -4.042 29.456 1.00 49.62 82 GLY A N 1
ATOM 648 C CA . GLY A 1 82 ? -17.962 -4.869 30.230 1.00 49.62 82 GLY A CA 1
ATOM 649 C C . GLY A 1 82 ? -17.450 -5.097 31.640 1.00 49.62 82 GLY A C 1
ATOM 650 O O . GLY A 1 82 ? -16.219 -4.9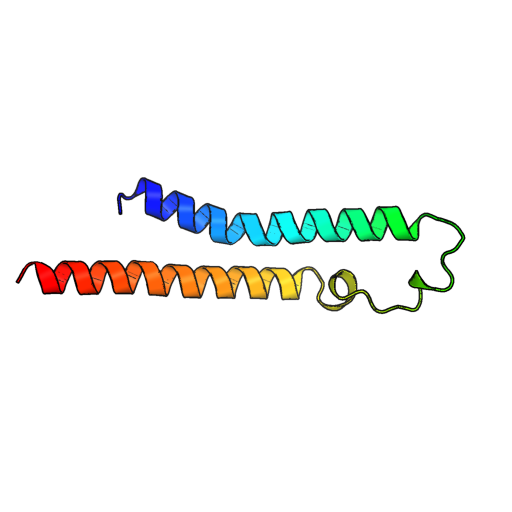80 31.836 1.00 49.62 82 GLY A O 1
#

Secondary structure (DSSP, 8-state):
--HHHHHHHHHHHHHHHHHHHHHHHHHHHHHTTSS-TTTTSSS--HHHHHHHHHHHHHHHHHHHHHHHHHHHHHHHHHHTT-

Foldseek 3Di:
DDPVVLVVQLCCLQVVLVVVLVVVVVVLVVVCVDPVNPVPVPDPDPSVVCDPVVSVVSSVVSNVVSVVVVVVVVVVVVVVVD

Radius of gyration: 19.02 Å; chains: 1; bounding box: 42×21×54 Å